Protein AF-A0A7Y1VV21-F1 (afdb_monomer)

Solvent-accessible surface area (backbone atoms only — not comparable to full-atom values): 4836 Å² total; per-residue (Å²): 100,86,85,48,72,70,56,52,51,53,53,34,66,37,36,43,44,78,49,48,64,58,53,46,54,53,37,44,76,68,80,42,51,65,64,60,51,46,52,53,47,23,59,44,30,63,44,49,75,65,58,53,49,48,40,38,73,70,45,34,24,41,44,60,53,57,74,73,35,56,64,35,89,65,56,81,71,73,72,86,87,73,98,83

Nearest PDB structures (foldseek):
  3c9p-assembly1_A  TM=9.247E-01  e=4.583E-04  Streptococcus pneumoniae TIGR4
  6ywy-assembly1_L  TM=2.793E-01  e=9.082E+00  Neurospora crassa

Foldseek 3Di:
DDDDPVNVVVQQAAFPLVCVVVVQVVQVVVVHHPVVVQVVVCQAFVDHPVNVVVSNVVSPGNNRSNVNGPGHPCPVVPDDDDPD

Sequence (84 aa):
MKTTPEHDERIATMTFASVYPHYVSKVEKKGRTKEELHEVIEWLTGFNKKELADFIGEKATFKTFFENASLNPNANLITGVICG

pLDDT: mean 95.41, std 6.05, range [61.16, 98.5]

Structure (mmCIF, N/CA/C/O backbone):
data_AF-A0A7Y1VV21-F1
#
_entry.id   AF-A0A7Y1VV21-F1
#
loop_
_atom_site.group_PDB
_atom_site.id
_atom_site.type_symbol
_atom_site.label_atom_id
_atom_site.label_alt_id
_atom_site.label_comp_id
_atom_site.label_asym_id
_atom_site.label_entit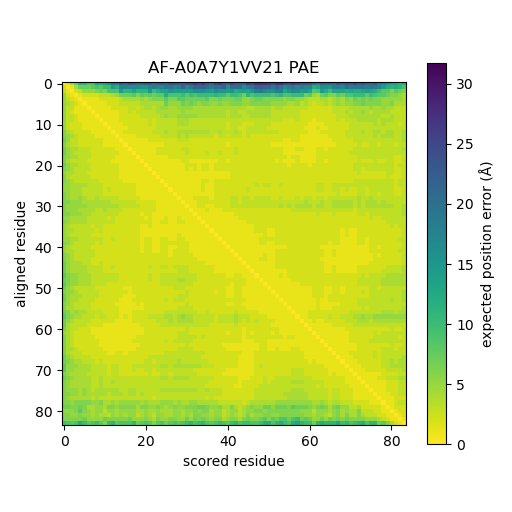y_id
_atom_site.label_seq_id
_atom_site.pdbx_PDB_ins_code
_atom_site.Cartn_x
_atom_site.Cartn_y
_atom_site.Cartn_z
_atom_site.occupancy
_atom_site.B_iso_or_equiv
_atom_site.auth_seq_id
_atom_site.auth_comp_id
_atom_site.auth_asym_id
_atom_site.auth_atom_id
_atom_site.pdbx_PDB_model_num
ATOM 1 N N . MET A 1 1 ? -10.038 3.087 -18.397 1.00 61.16 1 MET A N 1
ATOM 2 C CA . MET A 1 1 ? -9.074 4.060 -18.969 1.00 61.16 1 MET A CA 1
ATOM 3 C C . MET A 1 1 ? -7.896 3.263 -19.539 1.00 61.16 1 MET A C 1
ATOM 5 O O . MET A 1 1 ? -7.548 2.253 -18.945 1.00 61.16 1 MET A O 1
ATOM 9 N N . LYS A 1 2 ? -7.319 3.607 -20.703 1.00 69.19 2 LYS A N 1
ATOM 10 C CA . LYS A 1 2 ? -6.073 2.946 -21.157 1.00 69.19 2 LYS A CA 1
ATOM 11 C C . LYS A 1 2 ? -4.898 3.653 -20.480 1.00 69.19 2 LYS A C 1
ATOM 13 O O . LYS A 1 2 ? -4.790 4.868 -20.634 1.00 69.19 2 LYS A O 1
ATOM 18 N N . THR A 1 3 ? -4.076 2.934 -19.717 1.00 82.25 3 THR A N 1
ATOM 19 C CA . THR A 1 3 ? -2.824 3.490 -19.182 1.00 82.25 3 THR A CA 1
ATOM 20 C C . THR A 1 3 ? -1.809 3.665 -20.315 1.00 82.25 3 THR A C 1
ATOM 22 O O . THR A 1 3 ? -1.917 3.019 -21.362 1.00 82.25 3 THR A O 1
ATOM 25 N N . THR A 1 4 ? -0.862 4.587 -20.140 1.00 90.12 4 THR A N 1
ATOM 26 C CA . THR A 1 4 ? 0.290 4.745 -21.039 1.00 90.12 4 THR A CA 1
ATOM 27 C C . THR A 1 4 ? 1.557 4.288 -20.313 1.00 90.12 4 THR A C 1
ATOM 29 O O . THR A 1 4 ? 1.592 4.364 -19.082 1.00 90.12 4 THR A O 1
ATOM 32 N N . PRO A 1 5 ? 2.608 3.852 -21.029 1.00 92.44 5 PRO A N 1
ATOM 33 C CA . PRO A 1 5 ? 3.869 3.456 -20.399 1.00 92.44 5 PRO A CA 1
ATOM 34 C C . PRO A 1 5 ? 4.444 4.533 -19.469 1.00 92.44 5 PRO A C 1
ATOM 36 O O . PRO A 1 5 ? 4.941 4.224 -18.391 1.00 92.44 5 PRO A O 1
ATOM 39 N N . GLU A 1 6 ? 4.299 5.809 -19.835 1.00 93.69 6 GLU A N 1
ATOM 40 C CA . GLU A 1 6 ? 4.770 6.941 -19.032 1.00 93.69 6 GLU A CA 1
ATOM 41 C C . GLU A 1 6 ? 3.956 7.093 -17.738 1.00 93.69 6 GLU A C 1
ATOM 43 O O . GLU A 1 6 ? 4.486 7.488 -16.698 1.00 93.69 6 GLU A O 1
ATOM 48 N N . HIS A 1 7 ? 2.656 6.780 -17.782 1.00 91.06 7 HIS A N 1
ATOM 49 C CA . HIS A 1 7 ? 1.819 6.756 -16.586 1.00 91.06 7 HIS A CA 1
ATOM 50 C C . HIS A 1 7 ? 2.259 5.643 -15.632 1.00 91.06 7 HIS A C 1
ATOM 52 O O . HIS A 1 7 ? 2.399 5.896 -14.434 1.00 91.06 7 HIS A O 1
ATOM 58 N N . ASP A 1 8 ? 2.502 4.446 -16.163 1.00 92.25 8 ASP A N 1
ATOM 59 C CA . ASP A 1 8 ? 2.892 3.278 -15.374 1.00 92.25 8 ASP A CA 1
ATOM 60 C C . ASP A 1 8 ? 4.278 3.479 -14.739 1.00 92.25 8 ASP A C 1
ATOM 62 O O . ASP A 1 8 ? 4.453 3.227 -13.546 1.00 92.25 8 ASP A O 1
ATOM 66 N N . GLU A 1 9 ? 5.238 4.046 -15.477 1.00 95.00 9 GLU A N 1
ATOM 67 C CA . GLU A 1 9 ? 6.563 4.407 -14.954 1.00 95.00 9 GLU A CA 1
ATOM 68 C C . GLU A 1 9 ? 6.481 5.473 -13.852 1.00 95.00 9 GLU A C 1
ATOM 70 O O . GLU A 1 9 ? 7.153 5.385 -12.817 1.00 95.00 9 GLU A O 1
ATOM 75 N N . ARG A 1 10 ? 5.600 6.464 -14.022 1.00 94.94 10 ARG A N 1
ATOM 76 C CA . ARG A 1 10 ? 5.365 7.473 -12.987 1.00 94.94 10 ARG A CA 1
ATOM 77 C C . ARG A 1 10 ? 4.819 6.842 -11.705 1.00 94.94 10 ARG A C 1
ATOM 79 O O . ARG A 1 10 ? 5.247 7.232 -10.626 1.00 94.94 10 ARG A O 1
ATOM 86 N N . ILE A 1 11 ? 3.897 5.882 -11.797 1.00 94.44 11 ILE A N 1
ATOM 87 C CA . ILE A 1 11 ? 3.393 5.169 -10.612 1.00 94.44 11 ILE A CA 1
ATOM 88 C C . ILE A 1 11 ? 4.495 4.308 -9.993 1.00 94.44 11 ILE A C 1
ATOM 90 O O . ILE A 1 11 ? 4.690 4.350 -8.780 1.00 94.44 11 ILE A O 1
ATOM 94 N N . ALA A 1 12 ? 5.260 3.588 -10.813 1.00 95.94 12 ALA A N 1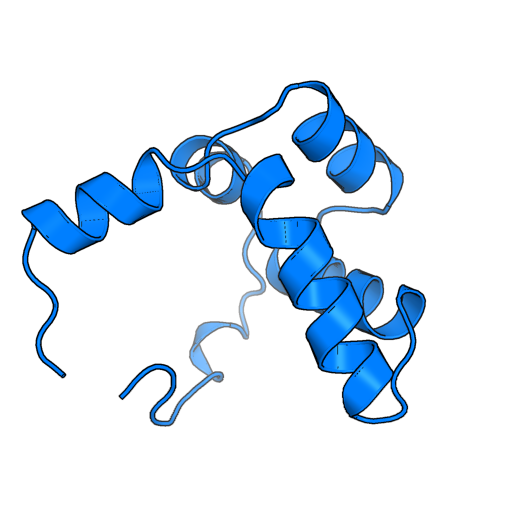
ATOM 95 C CA . ALA A 1 12 ? 6.347 2.727 -10.363 1.00 95.94 12 ALA A CA 1
ATOM 96 C C . ALA A 1 12 ? 7.420 3.488 -9.559 1.00 95.94 12 ALA A C 1
ATOM 98 O O . ALA A 1 12 ? 7.972 2.933 -8.611 1.00 95.94 12 ALA A O 1
ATOM 99 N N . THR A 1 13 ? 7.684 4.754 -9.901 1.00 97.31 13 THR A N 1
ATOM 100 C CA . THR A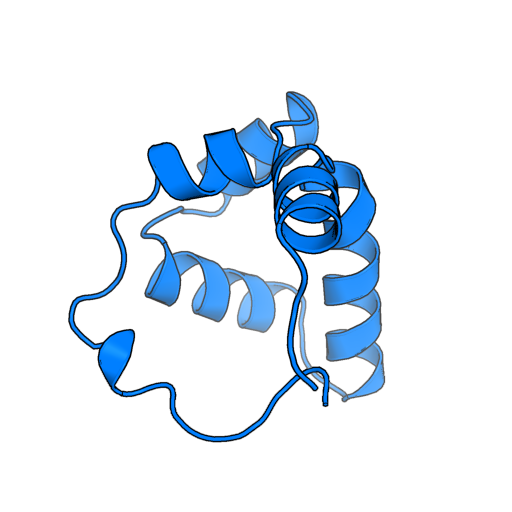 1 13 ? 8.690 5.614 -9.247 1.00 97.31 13 THR A CA 1
ATOM 101 C C . THR A 1 13 ? 8.164 6.411 -8.049 1.00 97.31 13 THR A C 1
ATOM 103 O O . THR A 1 13 ? 8.962 6.944 -7.276 1.00 97.31 13 THR A O 1
ATOM 106 N N . MET A 1 14 ? 6.844 6.481 -7.837 1.00 97.31 14 MET A N 1
ATOM 107 C CA . MET A 1 14 ? 6.277 7.103 -6.636 1.00 97.31 14 MET A CA 1
ATOM 108 C C . MET A 1 14 ? 6.633 6.302 -5.385 1.00 97.31 14 MET A C 1
ATOM 110 O O . MET A 1 14 ? 6.644 5.071 -5.397 1.00 97.31 14 MET A O 1
ATOM 114 N N . THR A 1 15 ? 6.877 7.002 -4.277 1.00 98.06 15 THR A N 1
ATOM 115 C CA . THR A 1 15 ? 7.152 6.352 -2.993 1.00 98.06 15 THR A CA 1
ATOM 116 C C . THR A 1 15 ? 5.858 5.896 -2.334 1.00 98.06 15 THR A C 1
ATOM 118 O O . THR A 1 15 ? 4.894 6.664 -2.235 1.00 98.06 15 THR A O 1
ATOM 121 N N . PHE A 1 16 ? 5.848 4.669 -1.815 1.00 97.44 16 PHE A N 1
ATOM 122 C CA . PHE A 1 16 ? 4.721 4.127 -1.060 1.00 97.44 16 PHE A CA 1
ATOM 123 C C . PHE A 1 16 ? 4.371 5.032 0.129 1.00 97.44 16 PHE A C 1
ATOM 125 O O . PHE A 1 16 ? 3.204 5.343 0.362 1.00 97.44 16 PHE A O 1
ATOM 132 N N . ALA A 1 17 ? 5.397 5.554 0.809 1.00 97.25 17 ALA A N 1
ATOM 133 C CA . ALA A 1 17 ? 5.266 6.485 1.926 1.00 97.25 17 ALA A CA 1
ATOM 134 C C . ALA A 1 17 ? 4.468 7.757 1.587 1.00 97.25 17 ALA A C 1
ATOM 136 O O . ALA A 1 17 ? 3.745 8.263 2.442 1.00 97.25 17 ALA A O 1
ATOM 137 N N . SER A 1 18 ? 4.573 8.274 0.356 1.00 97.31 18 SER A N 1
ATOM 138 C CA . SER A 1 18 ? 3.817 9.465 -0.057 1.00 97.31 18 SER A CA 1
ATOM 139 C C . SER A 1 18 ? 2.327 9.183 -0.267 1.00 97.31 18 SER A C 1
ATOM 141 O O . SER A 1 18 ? 1.496 10.059 -0.042 1.00 97.31 18 SER A O 1
ATOM 143 N N . VAL A 1 19 ? 1.973 7.953 -0.652 1.00 96.81 19 VAL A N 1
ATOM 144 C CA . VAL A 1 19 ? 0.593 7.569 -0.981 1.00 96.81 19 VAL A CA 1
ATOM 145 C C . VAL A 1 19 ? -0.136 6.943 0.207 1.00 96.81 19 VAL A C 1
ATOM 147 O O . VAL A 1 19 ? -1.339 7.144 0.376 1.00 96.81 19 VAL A O 1
ATOM 150 N N . TYR A 1 20 ? 0.581 6.233 1.073 1.00 97.81 20 TYR A N 1
ATOM 151 C CA . TYR A 1 20 ? 0.022 5.507 2.208 1.00 97.81 20 TYR A CA 1
ATOM 152 C C . TYR A 1 20 ? -0.902 6.342 3.129 1.00 97.81 20 TYR A C 1
ATOM 154 O O . TYR A 1 20 ? -1.990 5.855 3.453 1.00 97.81 20 TYR A O 1
ATOM 162 N N . PRO A 1 21 ? -0.588 7.605 3.500 1.00 97.69 21 PRO A N 1
ATOM 163 C CA . PRO A 1 21 ? -1.502 8.432 4.295 1.00 97.69 21 PRO A CA 1
ATOM 164 C C . PRO A 1 21 ? -2.872 8.625 3.631 1.00 97.69 21 PRO A C 1
ATOM 166 O O . PRO A 1 21 ? -3.898 8.677 4.311 1.00 97.69 21 PRO A O 1
ATOM 169 N N . HIS A 1 22 ? -2.912 8.680 2.296 1.00 97.56 22 HIS A N 1
ATOM 170 C CA . HIS A 1 22 ? -4.157 8.801 1.543 1.00 97.56 22 HIS A CA 1
ATOM 171 C C . HIS A 1 22 ? -4.984 7.513 1.573 1.00 97.56 22 HIS A C 1
ATOM 173 O O . HIS A 1 22 ? -6.213 7.597 1.581 1.00 97.56 22 HIS A O 1
ATOM 179 N N . TYR A 1 23 ? -4.351 6.337 1.640 1.00 97.12 23 TYR A N 1
ATOM 180 C CA . TYR A 1 23 ? -5.063 5.074 1.854 1.00 97.12 23 TYR A CA 1
ATOM 181 C C . TYR A 1 23 ? -5.729 5.046 3.224 1.00 97.12 23 TYR A C 1
ATOM 183 O O . TYR A 1 23 ? -6.935 4.812 3.290 1.00 97.12 23 TYR A O 1
ATOM 191 N N . VAL A 1 24 ? -4.983 5.390 4.279 1.00 97.88 24 VAL A N 1
ATOM 192 C CA . VAL A 1 24 ? -5.503 5.475 5.655 1.00 97.88 24 VAL A CA 1
ATOM 193 C C . VAL A 1 24 ? -6.693 6.437 5.718 1.00 97.88 24 VAL A C 1
ATOM 195 O O . VAL A 1 24 ? -7.799 6.038 6.072 1.00 97.88 24 VAL A O 1
ATOM 198 N N . SER A 1 25 ? -6.526 7.669 5.228 1.00 98.25 25 SER A N 1
ATOM 199 C CA . SER A 1 25 ? -7.618 8.652 5.206 1.00 98.25 25 SER A CA 1
ATOM 200 C C . SER A 1 25 ? -8.841 8.184 4.408 1.00 98.25 25 SER A C 1
ATOM 202 O O . SER A 1 25 ? -9.972 8.541 4.735 1.00 98.25 25 SER A O 1
ATOM 204 N N . LYS A 1 26 ? -8.649 7.429 3.318 1.00 96.69 26 LYS A N 1
ATOM 205 C CA . LYS A 1 26 ? -9.754 6.942 2.481 1.00 96.69 26 LYS A CA 1
ATOM 206 C C . LYS A 1 26 ? -10.554 5.848 3.183 1.00 96.69 26 LYS A C 1
ATOM 208 O O . LYS A 1 26 ? -11.780 5.882 3.089 1.00 96.69 26 LYS A O 1
ATOM 213 N N . VAL A 1 27 ? -9.890 4.911 3.865 1.00 97.81 27 VAL A N 1
ATOM 214 C CA . VAL A 1 27 ? -10.572 3.839 4.608 1.00 97.81 27 VAL A CA 1
ATOM 215 C C . VAL A 1 27 ? -11.286 4.397 5.841 1.00 97.81 27 VAL A C 1
ATOM 217 O O . VAL A 1 27 ? -12.465 4.109 6.039 1.00 97.81 27 VAL A O 1
ATOM 220 N N . GLU A 1 28 ? -10.657 5.320 6.571 1.00 97.94 28 GLU A N 1
ATOM 221 C CA . GLU A 1 28 ? -11.254 5.977 7.743 1.00 97.94 28 GLU A CA 1
ATOM 222 C C . GLU A 1 28 ? -12.508 6.777 7.376 1.00 97.94 28 GLU A C 1
ATOM 224 O O . GLU A 1 28 ? -13.550 6.647 8.018 1.00 97.94 28 GLU A O 1
ATOM 229 N N . LYS A 1 29 ? -12.479 7.522 6.261 1.00 98.12 29 LYS A N 1
ATOM 230 C CA . LYS A 1 29 ? -13.668 8.214 5.718 1.00 98.12 29 LYS A CA 1
ATOM 231 C C . LYS A 1 29 ? -14.815 7.270 5.349 1.00 98.12 29 LYS A C 1
ATOM 233 O O . LYS A 1 29 ? -15.935 7.727 5.130 1.00 98.12 29 LYS A O 1
ATOM 238 N N . LYS A 1 30 ? -14.545 5.971 5.223 1.00 96.94 30 LYS A N 1
ATOM 239 C CA . LYS A 1 30 ? -15.531 4.921 4.948 1.00 96.94 30 LYS A CA 1
ATOM 240 C C . LYS A 1 30 ? -15.872 4.096 6.194 1.00 96.94 30 LYS A C 1
ATOM 242 O O . LYS A 1 30 ? -16.517 3.061 6.054 1.00 96.94 30 LYS A O 1
ATOM 247 N N . GLY A 1 31 ? -15.484 4.562 7.384 1.00 97.88 31 GLY A N 1
ATOM 248 C CA . GLY A 1 31 ? -15.769 3.901 8.659 1.00 97.88 31 GLY A CA 1
ATOM 249 C C . GLY A 1 31 ? -14.952 2.629 8.887 1.00 97.88 31 GLY A C 1
ATOM 250 O O . GLY A 1 31 ? -15.383 1.770 9.647 1.00 97.88 31 GLY A O 1
ATOM 251 N N . ARG A 1 32 ? -13.817 2.492 8.196 1.00 98.50 32 ARG A N 1
ATOM 252 C CA . ARG A 1 32 ? -12.889 1.362 8.313 1.00 98.50 32 ARG A CA 1
ATOM 253 C C . ARG A 1 32 ? -11.633 1.774 9.067 1.00 98.50 32 ARG A C 1
ATOM 255 O O . ARG A 1 32 ? -11.322 2.963 9.143 1.00 98.50 32 ARG A O 1
ATOM 262 N N . THR A 1 33 ? -10.909 0.808 9.610 1.00 98.19 33 THR A N 1
ATOM 263 C CA . THR A 1 33 ? -9.720 1.058 10.429 1.00 98.19 33 THR A CA 1
ATOM 264 C C . THR A 1 33 ? -8.424 0.933 9.634 1.00 98.19 33 THR A C 1
ATOM 266 O O . THR A 1 33 ? -8.359 0.360 8.542 1.00 98.19 33 THR A O 1
ATOM 269 N N . LYS A 1 34 ? -7.349 1.476 10.207 1.00 97.38 34 LYS A N 1
ATOM 270 C CA . LYS A 1 34 ? -5.990 1.295 9.696 1.00 97.38 34 LYS A CA 1
ATOM 271 C C . LYS A 1 34 ? -5.559 -0.173 9.766 1.00 97.38 34 LYS A C 1
ATOM 273 O O . LYS A 1 34 ? -4.823 -0.636 8.902 1.00 97.38 34 LYS A O 1
ATOM 278 N N . GLU A 1 35 ? -6.024 -0.898 10.775 1.00 97.62 35 GLU A N 1
ATOM 279 C CA . GLU A 1 35 ? -5.751 -2.318 10.967 1.00 97.62 35 GLU A CA 1
ATOM 280 C C . GLU A 1 35 ? -6.387 -3.156 9.852 1.00 97.62 35 GLU A C 1
ATOM 282 O O . GLU A 1 35 ? -5.690 -3.980 9.272 1.00 97.62 35 GLU A O 1
ATOM 287 N N . GLU A 1 36 ? -7.639 -2.872 9.465 1.00 97.94 36 GLU A N 1
ATOM 288 C CA . GLU A 1 36 ? -8.284 -3.517 8.307 1.00 97.94 36 GLU A CA 1
ATOM 289 C C . GLU A 1 36 ? -7.504 -3.244 7.007 1.00 97.94 36 GLU A C 1
ATOM 291 O O . GLU A 1 36 ? -7.350 -4.126 6.164 1.00 97.94 36 GLU A O 1
ATOM 296 N N . LEU A 1 37 ? -6.965 -2.030 6.833 1.00 98.00 37 LEU A N 1
ATOM 297 C CA . LEU A 1 37 ? -6.098 -1.723 5.690 1.00 98.00 37 LEU A CA 1
ATOM 298 C C . LEU A 1 37 ? -4.812 -2.562 5.710 1.00 98.00 37 LEU A C 1
ATOM 300 O O . LEU A 1 37 ? -4.385 -3.040 4.661 1.00 98.00 37 LEU A O 1
ATOM 304 N N . HIS A 1 38 ? -4.190 -2.735 6.878 1.00 98.00 38 HIS A N 1
ATOM 305 C CA . HIS A 1 38 ? -2.991 -3.566 7.019 1.00 98.00 38 HIS A CA 1
ATOM 306 C C . HIS A 1 38 ? -3.271 -5.026 6.705 1.00 98.00 38 HIS A C 1
ATOM 308 O O . HIS A 1 38 ? -2.485 -5.618 5.981 1.00 98.00 38 HIS A O 1
ATOM 314 N N . GLU A 1 39 ? -4.397 -5.571 7.160 1.00 98.12 39 GLU A N 1
ATOM 315 C CA . GLU A 1 39 ? -4.802 -6.946 6.848 1.00 98.12 39 GLU A CA 1
ATOM 316 C C . GLU A 1 39 ? -4.950 -7.170 5.340 1.00 98.12 39 GLU A C 1
ATOM 318 O O . GLU A 1 39 ? -4.493 -8.183 4.819 1.00 98.12 39 GLU A O 1
ATOM 323 N N . VAL A 1 40 ? -5.536 -6.213 4.614 1.00 97.75 40 VAL A N 1
ATOM 324 C CA . VAL A 1 40 ? -5.675 -6.311 3.152 1.00 97.75 40 VAL A CA 1
ATOM 325 C C . VAL A 1 40 ? -4.320 -6.230 2.451 1.00 97.75 40 VAL A C 1
ATOM 327 O O . VAL A 1 40 ? -4.083 -6.970 1.495 1.00 97.75 40 VAL A O 1
ATOM 330 N N . ILE A 1 41 ? -3.430 -5.342 2.904 1.00 97.88 41 ILE A N 1
ATOM 331 C CA . ILE A 1 41 ? -2.085 -5.226 2.330 1.00 97.88 41 ILE A CA 1
ATOM 332 C C . ILE A 1 41 ? -1.289 -6.505 2.605 1.00 97.88 41 ILE A C 1
ATOM 334 O O . ILE A 1 41 ? -0.743 -7.076 1.668 1.00 97.88 41 ILE A O 1
ATOM 338 N N . GLU A 1 42 ? -1.285 -6.993 3.845 1.00 98.12 42 GLU A N 1
ATOM 339 C CA . GLU A 1 42 ? -0.611 -8.230 4.246 1.00 98.12 42 GLU A CA 1
ATOM 340 C C . GLU A 1 42 ? -1.153 -9.435 3.476 1.00 98.12 42 GLU A C 1
ATOM 342 O O . GLU A 1 42 ? -0.379 -10.213 2.924 1.00 98.12 42 GLU A O 1
ATOM 347 N N . TRP A 1 43 ? -2.477 -9.553 3.340 1.00 98.19 43 TRP A N 1
ATOM 348 C CA . TRP A 1 43 ? -3.091 -10.611 2.542 1.00 98.19 43 TRP A CA 1
ATOM 349 C C . TRP A 1 43 ? -2.648 -10.560 1.078 1.00 98.19 43 TRP A C 1
ATOM 351 O O . TRP A 1 43 ? -2.434 -11.618 0.490 1.00 98.19 43 TRP A O 1
ATOM 361 N N . LEU A 1 44 ? -2.517 -9.364 0.489 1.00 98.38 44 LEU A N 1
ATOM 362 C CA . LEU A 1 44 ? -2.146 -9.187 -0.916 1.00 98.38 44 LEU A CA 1
ATOM 363 C C . LEU A 1 44 ? -0.653 -9.413 -1.166 1.00 98.38 44 LEU A C 1
ATOM 365 O O . LEU A 1 44 ? -0.315 -10.030 -2.172 1.00 98.38 44 LEU A O 1
ATOM 369 N N . THR A 1 45 ? 0.221 -8.878 -0.313 1.00 98.00 45 THR A N 1
ATOM 370 C CA . THR A 1 45 ? 1.667 -8.769 -0.578 1.00 98.00 45 THR A CA 1
ATOM 371 C C . THR A 1 45 ? 2.530 -9.679 0.288 1.00 98.00 45 THR A C 1
ATOM 373 O O . THR A 1 45 ? 3.724 -9.811 0.018 1.00 98.00 45 THR A O 1
ATOM 376 N N . GLY A 1 46 ? 1.954 -10.262 1.341 1.00 97.69 46 GLY A N 1
ATO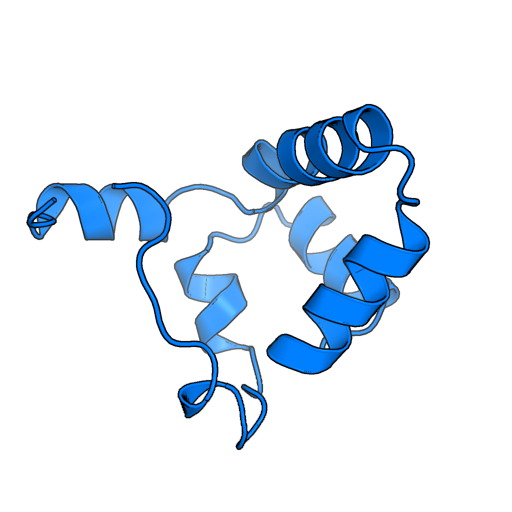M 377 C CA . GLY A 1 46 ? 2.666 -11.029 2.361 1.00 97.69 46 GLY A CA 1
ATOM 378 C C . GLY A 1 46 ? 3.409 -10.176 3.393 1.00 97.69 46 GLY A C 1
ATOM 379 O O . GLY A 1 46 ? 4.091 -10.740 4.242 1.00 97.69 46 GLY A O 1
ATOM 380 N N . PHE A 1 47 ? 3.298 -8.843 3.337 1.00 97.94 47 PHE A N 1
ATOM 381 C CA . PHE A 1 47 ? 4.038 -7.955 4.238 1.00 97.94 47 PHE A CA 1
ATOM 382 C C . PHE A 1 47 ? 3.321 -7.755 5.5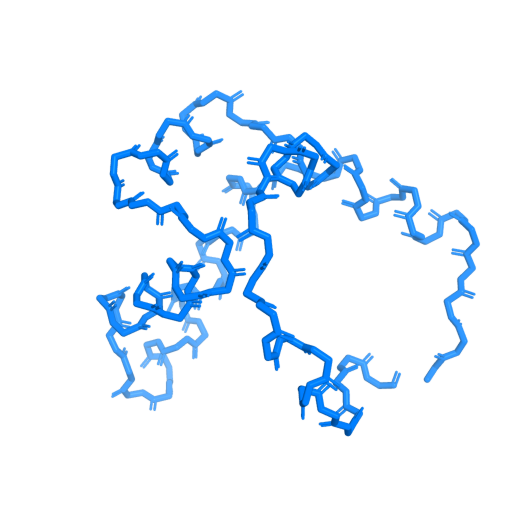63 1.00 97.94 47 PHE A C 1
ATOM 384 O O . PHE A 1 47 ? 2.202 -7.243 5.598 1.00 97.94 47 PHE A O 1
ATOM 391 N N . ASN A 1 48 ? 4.006 -8.053 6.659 1.00 96.38 48 ASN A N 1
ATOM 392 C CA . ASN A 1 48 ? 3.502 -7.760 7.992 1.00 96.38 48 ASN A CA 1
ATOM 393 C C . ASN A 1 48 ? 3.667 -6.269 8.351 1.00 96.38 48 ASN A C 1
ATOM 395 O O . ASN A 1 48 ? 4.344 -5.487 7.679 1.00 96.38 48 ASN A O 1
ATOM 399 N N . LYS A 1 49 ? 3.081 -5.861 9.482 1.00 95.56 49 LYS A N 1
ATOM 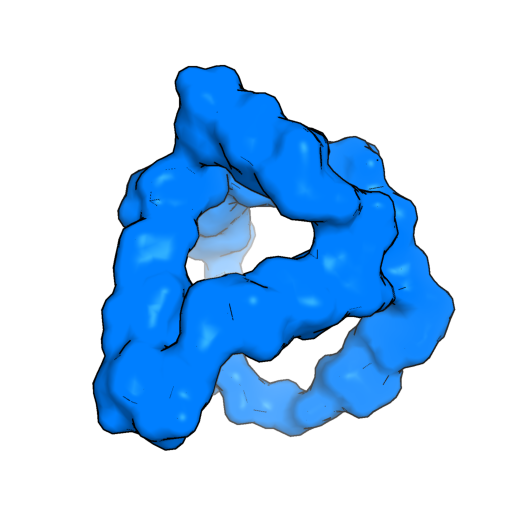400 C CA . LYS A 1 49 ? 3.111 -4.465 9.963 1.00 95.56 49 LYS A CA 1
ATOM 401 C C . LYS A 1 49 ? 4.517 -3.867 10.093 1.00 95.56 49 LYS A C 1
ATOM 403 O O . LYS A 1 49 ? 4.663 -2.659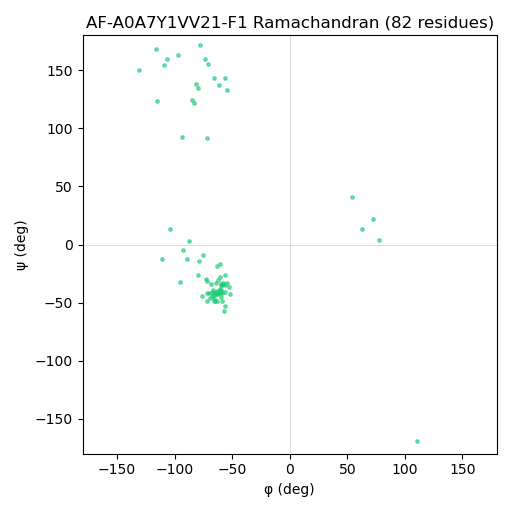 9.908 1.00 95.56 49 LYS A O 1
ATOM 408 N N . LYS A 1 50 ? 5.528 -4.673 10.440 1.00 97.19 50 LYS A N 1
ATOM 409 C CA . LYS A 1 50 ? 6.914 -4.206 10.576 1.00 97.19 50 LYS A CA 1
ATOM 410 C C . LYS A 1 50 ? 7.506 -3.908 9.202 1.00 97.19 50 LYS A C 1
ATOM 412 O O . LYS A 1 50 ? 7.992 -2.806 8.997 1.00 97.19 50 LYS A O 1
ATOM 417 N N . GLU A 1 51 ? 7.367 -4.831 8.258 1.00 97.38 51 GLU A N 1
ATOM 418 C CA . GLU A 1 51 ? 7.842 -4.647 6.880 1.00 97.38 51 GLU A CA 1
ATOM 419 C C . GLU A 1 51 ? 7.169 -3.439 6.217 1.00 97.38 51 GLU A C 1
ATOM 421 O O . GLU A 1 51 ? 7.831 -2.624 5.581 1.00 97.38 51 GLU A O 1
ATOM 426 N N . LEU A 1 52 ? 5.863 -3.244 6.439 1.00 96.81 52 LEU A N 1
ATOM 427 C CA . LEU A 1 52 ? 5.165 -2.042 5.970 1.00 96.81 52 LEU A CA 1
ATOM 428 C C . LEU A 1 52 ? 5.732 -0.753 6.575 1.00 96.81 52 LEU A C 1
ATOM 430 O O . LEU A 1 52 ? 5.836 0.253 5.872 1.00 96.81 52 LEU A O 1
ATOM 434 N N . ALA A 1 53 ? 6.092 -0.760 7.860 1.00 96.69 53 ALA A N 1
ATOM 435 C CA . ALA A 1 53 ? 6.729 0.387 8.498 1.00 96.69 53 ALA A CA 1
ATOM 436 C C . ALA A 1 53 ? 8.130 0.650 7.923 1.00 96.69 53 ALA A C 1
ATOM 438 O O . ALA A 1 53 ? 8.465 1.813 7.688 1.00 96.69 53 ALA A O 1
ATOM 439 N N . ASP A 1 54 ? 8.894 -0.404 7.633 1.00 97.75 54 ASP A N 1
ATOM 440 C CA . ASP A 1 54 ? 10.221 -0.318 7.022 1.00 97.75 54 ASP A CA 1
ATOM 441 C C . ASP A 1 54 ? 10.123 0.292 5.609 1.00 97.75 54 ASP A C 1
ATOM 443 O O . ASP A 1 54 ? 10.757 1.313 5.338 1.00 97.75 54 ASP A O 1
ATOM 447 N N . PHE A 1 55 ? 9.213 -0.191 4.750 1.00 97.75 55 PHE A N 1
ATOM 448 C CA . PHE A 1 55 ? 8.985 0.392 3.416 1.00 97.75 55 PHE A CA 1
ATOM 449 C C . PHE A 1 55 ? 8.549 1.866 3.458 1.00 97.75 55 PHE A C 1
ATOM 451 O O . PHE A 1 55 ? 8.915 2.655 2.578 1.00 97.75 55 PHE A O 1
ATOM 458 N N . ILE A 1 56 ? 7.763 2.261 4.468 1.00 97.12 56 ILE A N 1
ATOM 459 C CA . ILE A 1 56 ? 7.380 3.664 4.678 1.00 97.12 56 ILE A CA 1
ATOM 460 C C . ILE A 1 56 ? 8.595 4.492 5.121 1.00 97.12 56 ILE A C 1
ATOM 462 O O . ILE A 1 56 ? 8.810 5.585 4.592 1.00 97.12 56 ILE A O 1
ATOM 466 N N . GLY A 1 57 ? 9.388 3.989 6.071 1.00 97.50 57 GLY A N 1
ATOM 467 C CA . GLY A 1 57 ? 10.570 4.668 6.607 1.00 97.50 57 GLY A CA 1
ATOM 468 C C . GLY A 1 57 ? 11.671 4.865 5.564 1.00 97.50 57 GLY A C 1
ATOM 469 O O . GLY A 1 57 ? 12.223 5.959 5.444 1.00 97.50 57 GLY A O 1
ATOM 470 N N . GLU A 1 58 ? 11.921 3.840 4.751 1.00 97.06 58 GLU A N 1
ATOM 471 C CA . GLU A 1 58 ? 12.894 3.852 3.654 1.00 97.06 58 GLU A CA 1
ATOM 472 C C . GLU A 1 58 ? 12.413 4.640 2.430 1.00 97.06 58 GLU A C 1
ATOM 474 O O . GLU A 1 58 ? 13.188 4.902 1.511 1.00 97.06 58 GLU A O 1
ATOM 479 N N . LYS A 1 59 ? 11.137 5.051 2.412 1.00 96.81 59 LYS A N 1
ATOM 480 C CA . LYS A 1 59 ? 10.489 5.704 1.266 1.00 96.81 59 LYS A CA 1
ATOM 481 C C . LYS A 1 59 ? 10.623 4.874 -0.013 1.00 96.81 59 LYS A C 1
ATOM 483 O O . LYS A 1 59 ? 10.841 5.428 -1.092 1.00 96.81 59 LYS A O 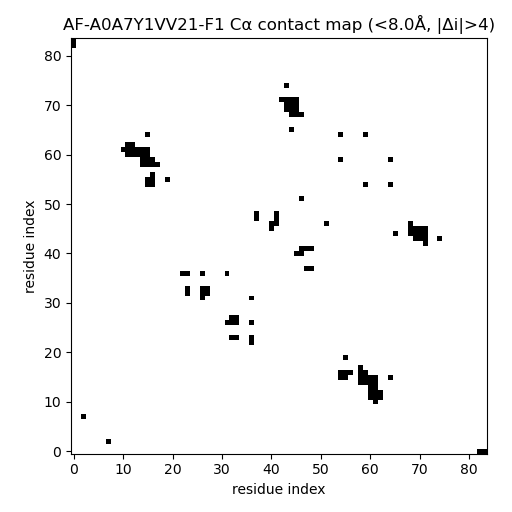1
ATOM 488 N N . ALA A 1 60 ? 10.462 3.558 0.104 1.00 97.62 60 ALA A N 1
ATOM 489 C CA . ALA A 1 60 ? 10.539 2.650 -1.031 1.00 97.62 60 ALA A CA 1
ATOM 490 C C . ALA A 1 60 ? 9.534 3.039 -2.126 1.00 97.62 60 ALA A C 1
ATOM 492 O O . ALA A 1 60 ? 8.419 3.497 -1.848 1.00 97.62 60 ALA A O 1
ATOM 493 N N . THR A 1 61 ? 9.938 2.867 -3.384 1.00 98.50 61 THR A N 1
ATOM 494 C CA . THR A 1 61 ? 9.057 3.089 -4.538 1.00 98.50 61 THR A CA 1
ATOM 495 C C . THR A 1 61 ? 8.028 1.968 -4.666 1.00 98.50 61 THR A C 1
ATOM 497 O O . THR A 1 61 ? 8.249 0.873 -4.148 1.00 98.50 61 THR A O 1
ATOM 500 N N . PHE A 1 62 ? 6.919 2.190 -5.378 1.00 97.94 62 PHE A N 1
ATOM 501 C CA . PHE A 1 62 ? 5.968 1.110 -5.672 1.00 97.94 62 PHE A CA 1
ATOM 502 C C . PHE A 1 62 ? 6.607 -0.037 -6.453 1.00 97.94 62 PHE A C 1
ATOM 504 O O . PHE A 1 62 ? 6.258 -1.190 -6.210 1.00 97.94 62 PHE A O 1
ATOM 511 N N . LYS A 1 63 ? 7.567 0.260 -7.338 1.00 97.75 63 LYS A N 1
ATOM 512 C CA . LYS A 1 63 ? 8.359 -0.767 -8.017 1.00 97.75 63 LYS A CA 1
ATOM 513 C C . LYS A 1 63 ? 9.059 -1.668 -7.003 1.00 97.75 63 LYS A C 1
ATOM 515 O O . LYS A 1 63 ? 8.798 -2.863 -6.975 1.00 97.75 63 LYS A O 1
ATOM 520 N N . THR A 1 64 ? 9.870 -1.082 -6.123 1.00 97.75 64 THR A N 1
ATOM 521 C CA . THR A 1 64 ? 10.603 -1.827 -5.089 1.00 97.75 64 THR A CA 1
ATOM 522 C C . THR A 1 64 ? 9.658 -2.569 -4.145 1.00 97.75 64 THR A C 1
ATOM 524 O O . THR A 1 64 ? 9.910 -3.719 -3.801 1.00 97.75 64 THR A O 1
ATOM 527 N N . PHE A 1 65 ? 8.552 -1.937 -3.750 1.00 98.06 65 PHE A N 1
ATOM 528 C CA . PHE A 1 65 ? 7.545 -2.536 -2.878 1.00 98.06 65 PHE A CA 1
ATOM 529 C C . PHE A 1 65 ? 6.963 -3.822 -3.483 1.00 98.06 65 PHE A C 1
ATOM 531 O O . PHE A 1 65 ? 6.938 -4.850 -2.816 1.00 98.06 65 PHE A O 1
ATOM 538 N N . PHE A 1 66 ? 6.547 -3.798 -4.753 1.00 97.50 66 PHE A N 1
ATOM 539 C CA . PHE A 1 66 ? 5.974 -4.979 -5.406 1.00 97.50 66 PHE A CA 1
ATOM 540 C C . PHE A 1 66 ? 7.021 -5.991 -5.892 1.00 97.50 66 PHE A C 1
ATOM 542 O O . PHE A 1 66 ? 6.711 -7.176 -5.936 1.00 97.50 66 PHE A O 1
ATOM 549 N N . GLU A 1 67 ? 8.256 -5.577 -6.193 1.00 97.56 67 GLU A N 1
ATOM 550 C CA . GLU A 1 67 ? 9.366 -6.503 -6.489 1.00 97.56 67 GLU A CA 1
ATOM 551 C C . GLU A 1 67 ? 9.714 -7.400 -5.293 1.00 97.56 67 GLU A C 1
ATOM 553 O O . GLU A 1 67 ? 10.135 -8.538 -5.484 1.00 97.56 67 GLU A O 1
ATOM 558 N N . ASN A 1 68 ? 9.520 -6.905 -4.066 1.00 97.12 68 ASN A N 1
ATOM 559 C CA . ASN A 1 68 ? 9.759 -7.669 -2.840 1.00 97.12 68 ASN A CA 1
ATOM 560 C C . ASN A 1 68 ? 8.504 -8.393 -2.324 1.00 97.12 68 ASN A C 1
ATOM 562 O O . ASN A 1 68 ? 8.585 -9.119 -1.336 1.00 97.12 68 ASN A O 1
ATOM 566 N N . ALA A 1 69 ? 7.343 -8.195 -2.955 1.00 97.50 69 ALA A N 1
ATOM 567 C CA . ALA A 1 69 ? 6.085 -8.773 -2.499 1.00 97.50 69 ALA A CA 1
ATOM 568 C C . ALA A 1 69 ? 5.941 -10.230 -2.948 1.00 97.50 69 ALA A C 1
ATOM 570 O O . ALA A 1 69 ? 6.169 -10.570 -4.110 1.00 97.50 69 ALA A O 1
ATOM 571 N N . SER A 1 70 ? 5.456 -11.083 -2.047 1.00 97.62 70 SER A N 1
ATOM 572 C CA . SER A 1 70 ? 4.948 -12.402 -2.417 1.00 97.62 70 SER A CA 1
ATOM 573 C C . SER A 1 70 ? 3.444 -12.285 -2.625 1.00 97.62 70 SER A C 1
ATOM 575 O O . SER A 1 70 ? 2.664 -12.346 -1.675 1.00 97.62 70 SER A O 1
ATOM 577 N N . LEU A 1 71 ? 3.035 -12.030 -3.872 1.00 97.94 71 LEU A N 1
ATOM 578 C CA . LEU A 1 71 ? 1.623 -11.817 -4.174 1.00 97.94 71 LEU A CA 1
ATOM 579 C C . LEU A 1 71 ? 0.785 -13.054 -3.846 1.00 97.94 71 LEU A C 1
ATOM 581 O O . LEU A 1 71 ? 1.145 -14.180 -4.194 1.00 97.94 71 LEU A O 1
ATOM 585 N N . ASN A 1 72 ? -0.375 -12.823 -3.231 1.00 97.81 72 ASN A N 1
ATOM 586 C CA . ASN A 1 72 ? -1.337 -13.882 -2.959 1.00 97.81 72 ASN A CA 1
ATOM 587 C C . ASN A 1 72 ? -1.698 -14.637 -4.253 1.00 97.81 72 ASN A C 1
ATOM 589 O O . ASN A 1 72 ? -2.062 -13.986 -5.237 1.00 97.81 72 ASN A O 1
ATOM 593 N N . PRO A 1 73 ? -1.711 -15.984 -4.268 1.00 97.81 73 PRO A N 1
ATOM 594 C CA . PRO A 1 73 ? -2.123 -16.754 -5.443 1.00 97.81 73 PRO A CA 1
ATOM 595 C C . PRO A 1 73 ? -3.532 -16.413 -5.944 1.00 97.81 73 PRO A C 1
ATOM 597 O O . PRO A 1 73 ? -3.805 -16.553 -7.131 1.00 97.81 73 PRO A O 1
ATOM 600 N N . ASN A 1 74 ? -4.406 -15.934 -5.052 1.00 97.81 74 ASN A N 1
ATOM 601 C CA . ASN A 1 74 ? -5.772 -15.522 -5.371 1.00 97.81 74 ASN A CA 1
ATOM 602 C C . ASN A 1 74 ? -5.883 -14.058 -5.830 1.00 97.81 74 ASN A C 1
ATOM 604 O O . ASN A 1 74 ? -6.993 -13.580 -6.063 1.00 97.81 74 ASN A O 1
ATOM 608 N N . ALA A 1 75 ? -4.778 -13.315 -5.959 1.00 97.25 75 ALA A N 1
ATOM 609 C CA . ALA A 1 75 ? -4.809 -11.920 -6.411 1.00 97.25 75 ALA A CA 1
ATOM 610 C C . ALA A 1 75 ? -5.410 -11.779 -7.821 1.00 97.25 75 ALA A C 1
ATOM 612 O O . ALA A 1 75 ? -6.042 -10.772 -8.130 1.00 97.25 75 ALA A O 1
ATOM 613 N N . ASN A 1 76 ? -5.290 -12.816 -8.655 1.00 95.88 76 ASN A N 1
ATOM 614 C CA . ASN A 1 76 ? -5.925 -12.893 -9.972 1.00 95.88 76 ASN A CA 1
ATOM 615 C C . ASN A 1 76 ? -7.467 -12.895 -9.922 1.00 95.88 76 ASN A C 1
ATOM 617 O O . ASN A 1 76 ? -8.104 -12.617 -10.936 1.00 95.88 76 ASN A O 1
ATOM 621 N N . LEU A 1 77 ? -8.073 -13.205 -8.770 1.00 97.31 77 LEU A N 1
ATOM 622 C CA . LEU A 1 77 ? -9.524 -13.149 -8.573 1.00 97.31 77 LEU A CA 1
ATOM 623 C C . LEU A 1 77 ? -10.030 -11.717 -8.342 1.00 97.31 77 LEU A C 1
ATOM 625 O O . LEU A 1 77 ? -11.235 -11.473 -8.446 1.00 97.31 77 LEU A O 1
ATOM 629 N N . ILE A 1 78 ? -9.136 -10.761 -8.058 1.00 95.44 78 ILE A N 1
ATOM 630 C CA . ILE A 1 78 ? -9.469 -9.339 -7.938 1.00 95.44 78 ILE A CA 1
ATOM 631 C C . ILE A 1 78 ? -9.759 -8.802 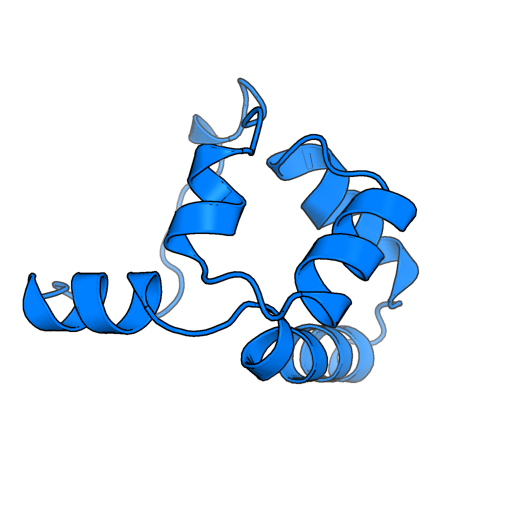-9.345 1.00 95.44 78 ILE A C 1
ATOM 633 O O . ILE A 1 78 ? -8.870 -8.378 -10.079 1.00 95.44 78 ILE A O 1
ATOM 637 N N . THR A 1 79 ? -11.030 -8.853 -9.729 1.00 94.12 79 THR A N 1
ATOM 638 C CA . THR A 1 79 ? -11.527 -8.442 -11.046 1.00 94.12 79 THR A CA 1
ATOM 639 C C . THR A 1 79 ? -12.472 -7.245 -10.929 1.00 94.12 79 THR A C 1
ATOM 641 O O . THR A 1 79 ? -12.890 -6.859 -9.837 1.00 94.12 79 THR A O 1
ATOM 644 N N . GLY A 1 80 ? -12.805 -6.630 -12.065 1.00 93.50 80 GLY A N 1
ATOM 645 C CA . GLY A 1 80 ? -13.624 -5.420 -12.134 1.00 93.50 80 GLY A CA 1
ATOM 646 C C . GLY A 1 80 ? -12.814 -4.199 -12.563 1.00 93.50 80 GLY A C 1
ATOM 647 O O . GLY A 1 80 ? -11.684 -4.319 -13.030 1.00 93.50 80 GLY A O 1
ATOM 648 N N . VAL A 1 81 ? -13.416 -3.015 -12.443 1.00 91.12 81 VAL A N 1
ATOM 649 C CA . VAL A 1 81 ? -12.790 -1.751 -12.851 1.00 91.12 81 VAL A CA 1
ATOM 650 C C . VAL A 1 81 ? -12.574 -0.880 -11.624 1.00 91.12 81 VAL A C 1
ATOM 652 O O . VAL A 1 81 ? -13.515 -0.550 -10.903 1.00 91.12 81 VAL A O 1
ATOM 655 N N . ILE A 1 82 ? -11.324 -0.482 -11.411 1.00 89.12 82 ILE A N 1
ATOM 656 C CA . ILE A 1 82 ? -10.919 0.488 -10.398 1.00 89.12 82 ILE A CA 1
ATOM 657 C C . ILE A 1 82 ? -10.012 1.527 -11.056 1.00 89.12 82 ILE A C 1
ATOM 659 O O . ILE A 1 82 ? -9.347 1.231 -12.043 1.00 89.12 82 ILE A O 1
ATOM 663 N N . CYS A 1 83 ? -10.022 2.757 -10.540 1.00 81.44 83 CYS A N 1
ATOM 664 C CA . CYS A 1 83 ? -9.290 3.900 -11.108 1.00 81.44 83 CYS A CA 1
ATOM 665 C C . CYS A 1 83 ? -9.713 4.329 -12.534 1.00 81.44 83 CYS A C 1
ATOM 667 O O . CYS A 1 83 ? -9.060 5.198 -13.107 1.00 81.44 83 CYS A O 1
ATOM 669 N N . GLY A 1 84 ? -10.860 3.831 -13.025 1.00 75.75 84 GLY A N 1
ATOM 670 C CA . GLY A 1 84 ? -11.516 4.252 -14.275 1.00 75.75 84 GLY A CA 1
ATOM 671 C C . GLY A 1 84 ? -11.094 3.466 -15.505 1.00 75.75 84 GLY A C 1
ATOM 672 O O . GLY A 1 84 ? -9.887 3.286 -15.745 1.00 75.75 84 GLY A O 1
#

Mean predicted aligned error: 3.07 Å

Secondary structure (DSSP, 8-state):
----HHHHHHHHHSBHHHHHHHHHHHHHTTT--HHHHHHHHHHHH---HHHHHHHHHTT-BHHHHHHT----GGGGG--S----

Radius of gyration: 13.42 Å; Cα contacts (8 Å, |Δi|>4): 67; chains: 1; bounding box: 29×26×32 Å